Protein AF-A0A520K3Q3-F1 (afdb_monomer)

pLDDT: mean 90.93, std 5.35, range [65.38, 97.62]

Foldseek 3Di:
DDDDDDDDDDDDDDDFDFDPCCVVVVLVPDDDDDPVCVVVSGGDPVVSVVVVVVCCVVPVVVVVVVNVVD

Secondary structure (DSSP, 8-state):
-PPP----------PPPBPTTTTTTTGGG-----GGGHHHHHB-HHHHHHHHHHHIIIIIHHHHHHHHT-

Sequence (70 aa):
MVKKSICLAFEVHQPFRLKKDFFWTKQMFRRGLKSTDLFDYYFSEADNREVFEKVARKCYCPTNELIRRL

Nearest PDB structures (foldseek):
  7b5q-assembly1_H  TM=2.613E-01  e=4.894E+00  Homo sapiens

Solvent-accessible surface area (backbone atoms only — not comparable to full-atom values): 4659 Å² total; per-residue (Å²): 134,85,85,84,85,87,86,88,85,83,88,87,85,80,84,85,39,63,38,91,51,41,73,81,72,51,50,87,73,70,76,90,72,55,82,87,49,48,62,71,67,51,34,30,67,66,66,35,49,55,51,48,54,53,45,36,67,70,44,52,52,55,51,51,57,52,60,74,72,108

Mean predicted aligned error: 5.09 Å

Radius of gyration: 19.8 Å; Cα contacts (8 Å, |Δi|>4): 26; chains: 1; bounding box: 47×22×55 Å

Structure (mmCIF, N/CA/C/O backbone):
data_AF-A0A520K3Q3-F1
#
_entry.id   AF-A0A520K3Q3-F1
#
loop_
_atom_site.group_PDB
_atom_site.id
_atom_site.type_symbol
_atom_site.label_atom_id
_atom_site.label_alt_id
_atom_site.label_comp_id
_atom_site.label_asym_id
_atom_site.label_entity_id
_atom_site.label_seq_id
_atom_site.pdbx_PDB_ins_code
_atom_site.Cartn_x
_atom_site.Cartn_y
_atom_site.Cartn_z
_atom_site.occupancy
_atom_site.B_iso_or_equiv
_atom_site.auth_seq_id
_atom_site.auth_comp_id
_atom_site.auth_asym_id
_atom_site.auth_atom_id
_atom_site.pdbx_PDB_model_num
ATOM 1 N N . MET A 1 1 ? -35.673 -8.750 27.995 1.00 65.38 1 MET A N 1
ATOM 2 C CA . MET A 1 1 ? -34.766 -7.679 27.518 1.00 65.38 1 MET A CA 1
ATOM 3 C C . MET A 1 1 ? -33.921 -8.241 26.381 1.00 65.38 1 MET A C 1
ATOM 5 O O . MET A 1 1 ? -33.292 -9.269 26.591 1.00 65.38 1 MET A O 1
ATOM 9 N N . VAL A 1 2 ? -33.941 -7.641 25.187 1.00 78.50 2 VAL A N 1
ATOM 10 C CA . VAL A 1 2 ? -33.134 -8.110 24.041 1.00 78.50 2 VAL A CA 1
ATOM 11 C C . VAL A 1 2 ? -31.700 -7.599 24.200 1.00 78.50 2 VAL A C 1
ATOM 13 O O . VAL A 1 2 ? -31.496 -6.393 24.346 1.00 78.50 2 VAL A O 1
ATOM 16 N N . LYS A 1 3 ? -30.709 -8.498 24.189 1.00 80.50 3 LYS A N 1
ATOM 17 C CA . LYS A 1 3 ? -29.290 -8.115 24.147 1.00 80.50 3 LYS A CA 1
ATOM 18 C C . LYS A 1 3 ? -28.964 -7.559 22.762 1.00 80.50 3 LYS A C 1
ATOM 20 O O . LYS A 1 3 ? -29.230 -8.213 21.759 1.00 80.50 3 LYS A O 1
ATOM 25 N N . LYS A 1 4 ? -28.386 -6.360 22.720 1.00 87.88 4 LYS A N 1
ATOM 26 C CA . LYS A 1 4 ? -27.809 -5.777 21.504 1.00 87.88 4 LYS A CA 1
ATOM 27 C C . LYS A 1 4 ? -26.335 -6.173 21.421 1.00 87.88 4 LYS A C 1
ATOM 29 O O . LYS A 1 4 ? -25.660 -6.195 22.448 1.00 87.88 4 LYS A O 1
ATOM 34 N N . SER A 1 5 ? -25.859 -6.453 20.213 1.00 90.69 5 SER A N 1
ATOM 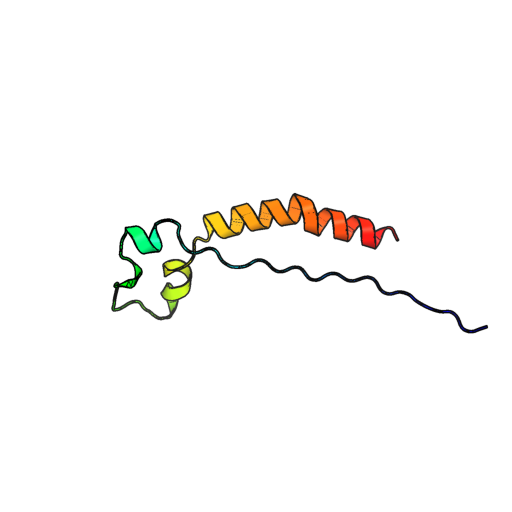35 C CA . SER A 1 5 ? -24.464 -6.803 19.930 1.00 90.69 5 SER A CA 1
ATOM 36 C C . SER A 1 5 ? -23.843 -5.772 18.995 1.00 90.69 5 SER A C 1
ATOM 38 O O . SER A 1 5 ? -24.537 -5.198 18.157 1.00 90.69 5 SER A O 1
ATOM 40 N N . ILE A 1 6 ? -22.538 -5.548 19.141 1.00 89.62 6 ILE A N 1
ATOM 41 C CA . ILE A 1 6 ? -21.739 -4.671 18.279 1.00 89.62 6 ILE A CA 1
ATOM 42 C C . ILE A 1 6 ? -20.643 -5.530 17.645 1.00 89.62 6 ILE A C 1
ATOM 44 O O . ILE A 1 6 ? -20.018 -6.333 18.333 1.00 89.62 6 ILE A O 1
ATO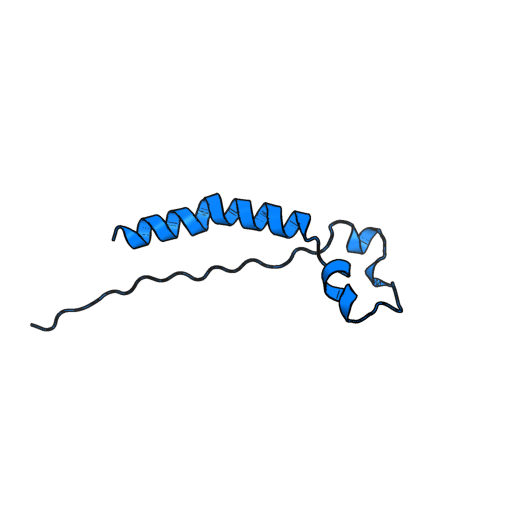M 48 N N . CYS A 1 7 ? -20.428 -5.372 16.339 1.00 90.00 7 CYS A N 1
ATOM 49 C CA . CYS A 1 7 ? -19.335 -5.999 15.602 1.00 90.00 7 CYS A CA 1
ATOM 50 C C . CYS A 1 7 ? -18.450 -4.895 15.021 1.00 90.00 7 CYS A C 1
ATOM 52 O O . CYS A 1 7 ? -18.954 -3.985 14.364 1.00 90.00 7 CYS A O 1
ATOM 54 N N . LEU A 1 8 ? -17.148 -4.963 15.293 1.00 89.44 8 LEU A N 1
ATOM 55 C CA . LEU A 1 8 ? -16.164 -3.999 14.813 1.00 89.44 8 LEU A CA 1
ATOM 56 C C . LEU A 1 8 ? -15.316 -4.652 13.721 1.00 89.44 8 LEU A C 1
ATOM 58 O O . LEU A 1 8 ? -14.743 -5.718 13.931 1.00 89.44 8 LEU A O 1
ATOM 62 N N . ALA A 1 9 ? -15.219 -3.991 12.573 1.00 86.12 9 ALA A N 1
ATOM 63 C CA . ALA A 1 9 ? -14.365 -4.384 11.461 1.00 86.12 9 ALA A CA 1
ATOM 64 C C . ALA A 1 9 ? -13.807 -3.127 10.784 1.00 86.12 9 ALA A C 1
ATOM 66 O O . ALA A 1 9 ? -14.427 -2.064 10.836 1.00 86.12 9 ALA A O 1
ATOM 67 N N . PHE A 1 10 ? -12.647 -3.244 10.142 1.00 87.88 10 PHE A N 1
ATOM 68 C CA . PHE A 1 10 ? -12.097 -2.193 9.290 1.00 87.88 10 PHE A CA 1
ATOM 69 C C . PHE A 1 10 ? -11.437 -2.811 8.060 1.00 87.88 10 PHE A C 1
ATOM 71 O O . PHE A 1 10 ? -10.875 -3.904 8.119 1.00 87.88 10 PHE A O 1
ATOM 78 N N . GLU A 1 11 ? -11.532 -2.107 6.940 1.00 89.62 11 GLU A N 1
ATOM 79 C CA . GLU A 1 11 ? -10.989 -2.540 5.660 1.00 89.62 11 GLU A CA 1
ATOM 80 C C . GLU A 1 11 ? -9.569 -1.999 5.472 1.00 89.62 11 GLU A C 1
ATOM 82 O O . GLU A 1 11 ? -9.286 -0.830 5.748 1.00 89.62 11 GLU A O 1
ATOM 87 N N . VAL A 1 12 ? -8.668 -2.852 4.985 1.00 90.31 12 VAL A N 1
ATOM 88 C CA . VAL A 1 12 ? -7.296 -2.470 4.647 1.00 90.31 12 VAL A CA 1
ATOM 89 C C . VAL A 1 12 ? -7.105 -2.531 3.137 1.00 90.31 12 VAL A C 1
ATOM 91 O O . VAL A 1 12 ? -7.214 -3.589 2.527 1.00 90.31 12 VAL A O 1
ATOM 94 N N . HIS A 1 13 ? -6.786 -1.388 2.533 1.00 89.62 13 HIS A N 1
ATOM 95 C CA . HIS A 1 13 ? -6.468 -1.293 1.111 1.00 89.62 13 HIS A CA 1
ATOM 96 C C . HIS A 1 13 ? -5.088 -0.654 0.914 1.00 89.62 13 HIS A C 1
ATOM 98 O O . HIS A 1 13 ? -4.794 0.401 1.483 1.00 89.62 13 HIS A O 1
ATOM 104 N N . GLN A 1 14 ? -4.239 -1.292 0.101 1.00 89.56 14 GLN A N 1
ATOM 105 C CA . GLN A 1 14 ? -2.959 -0.743 -0.354 1.00 89.56 14 GLN A CA 1
ATOM 106 C C . GLN A 1 14 ? -2.864 -0.829 -1.878 1.00 89.56 14 GLN A C 1
ATOM 108 O O . GLN A 1 14 ? -2.900 -1.937 -2.414 1.00 89.56 14 GLN A O 1
ATOM 113 N N . PRO A 1 15 ? -2.695 0.305 -2.579 1.00 93.69 15 PRO A N 1
ATOM 114 C CA . PRO A 1 15 ? -2.489 0.293 -4.016 1.00 93.69 15 PRO A CA 1
ATOM 115 C C . PRO A 1 15 ? -1.055 -0.111 -4.368 1.00 93.69 15 PRO A C 1
ATOM 117 O O . PRO A 1 15 ? -0.106 0.192 -3.634 1.00 93.69 15 PRO A O 1
ATOM 120 N N . PHE A 1 16 ? -0.899 -0.719 -5.544 1.00 95.38 16 PHE A N 1
ATOM 121 C CA . PHE A 1 16 ? 0.411 -0.960 -6.134 1.00 95.38 16 PHE A CA 1
ATOM 122 C C . PHE A 1 16 ? 1.008 0.331 -6.701 1.00 95.38 16 PHE A C 1
ATOM 124 O O . PHE A 1 16 ? 0.340 1.130 -7.358 1.00 95.38 16 PHE A O 1
ATOM 131 N N . ARG A 1 17 ? 2.297 0.530 -6.444 1.00 93.62 17 ARG A N 1
ATOM 132 C CA . ARG A 1 17 ? 3.085 1.694 -6.838 1.00 93.62 17 ARG A CA 1
ATOM 133 C C . ARG A 1 17 ? 3.803 1.425 -8.145 1.00 93.62 17 ARG A C 1
ATOM 135 O O . ARG A 1 17 ? 4.563 0.461 -8.264 1.00 93.62 17 ARG A O 1
ATOM 142 N N . LEU A 1 18 ? 3.545 2.296 -9.116 1.00 94.00 18 LEU A N 1
ATOM 143 C CA . LEU A 1 18 ? 4.303 2.338 -10.358 1.00 94.00 18 LEU A CA 1
ATOM 144 C C . LEU A 1 18 ? 5.774 2.620 -10.054 1.00 94.00 18 LEU A C 1
ATOM 146 O O . LEU A 1 18 ? 6.092 3.353 -9.112 1.00 94.00 18 LEU A O 1
ATOM 150 N N . LYS A 1 19 ? 6.669 2.066 -10.871 1.00 93.56 19 LYS A N 1
ATOM 151 C CA . LYS A 1 19 ? 8.094 2.402 -10.793 1.00 93.56 19 LYS A CA 1
ATOM 152 C C . LYS A 1 19 ? 8.281 3.912 -10.957 1.00 93.56 19 LYS A C 1
ATOM 154 O O . LYS A 1 19 ? 7.702 4.524 -11.854 1.00 93.56 19 LYS A O 1
ATOM 159 N N . LYS A 1 20 ? 9.088 4.522 -10.084 1.00 89.50 20 LYS A N 1
ATOM 160 C CA . LYS A 1 20 ? 9.257 5.989 -10.004 1.00 89.50 20 LYS A CA 1
ATOM 161 C C . LYS A 1 20 ? 9.736 6.609 -11.316 1.00 89.50 20 LYS A C 1
ATOM 163 O O . LYS A 1 20 ? 9.377 7.737 -11.642 1.00 89.50 20 LYS A O 1
ATOM 168 N N . ASP A 1 21 ? 10.541 5.871 -12.064 1.00 89.25 21 ASP A N 1
ATOM 169 C CA . ASP A 1 21 ? 11.133 6.302 -13.320 1.00 89.25 21 ASP A CA 1
ATOM 170 C C . ASP A 1 21 ? 10.275 5.952 -14.547 1.00 89.25 21 ASP A C 1
ATOM 172 O O . ASP A 1 21 ? 10.623 6.368 -15.645 1.00 89.25 21 ASP A O 1
ATOM 176 N N . PHE A 1 22 ? 9.150 5.244 -14.381 1.00 89.19 22 PHE A N 1
ATOM 177 C CA . PHE A 1 22 ? 8.376 4.640 -15.474 1.00 89.19 22 PHE A CA 1
ATOM 178 C C . PHE A 1 22 ? 8.053 5.612 -16.623 1.00 89.19 22 PHE A C 1
ATOM 180 O O . PHE A 1 22 ? 8.188 5.275 -17.803 1.00 89.19 22 PHE A O 1
ATOM 187 N N . PHE A 1 23 ? 7.668 6.846 -16.291 1.00 86.69 23 PHE A N 1
ATOM 188 C CA . PHE A 1 23 ? 7.382 7.887 -17.282 1.00 86.69 23 PHE A CA 1
ATOM 189 C C . PHE A 1 23 ? 8.656 8.522 -17.853 1.00 86.69 23 PHE A C 1
ATOM 191 O O . PHE A 1 23 ? 8.754 8.754 -19.058 1.00 86.69 23 PHE A O 1
ATOM 198 N N . TRP A 1 24 ? 9.650 8.769 -17.000 1.00 87.81 24 TRP A N 1
ATOM 199 C CA . TRP A 1 24 ? 10.882 9.479 -17.347 1.00 87.81 24 TRP A CA 1
ATOM 200 C C . TRP A 1 24 ? 11.806 8.647 -18.239 1.00 87.81 24 TRP A C 1
ATOM 202 O O . TRP A 1 24 ? 12.451 9.188 -19.134 1.00 87.81 24 TRP A O 1
ATOM 212 N N . THR A 1 25 ? 11.808 7.324 -18.067 1.00 86.69 25 THR A N 1
ATOM 213 C CA . THR A 1 25 ? 12.559 6.382 -18.909 1.00 86.69 25 THR A CA 1
ATOM 214 C C . THR A 1 25 ? 11.779 5.927 -20.143 1.00 86.69 25 THR A C 1
ATOM 216 O O 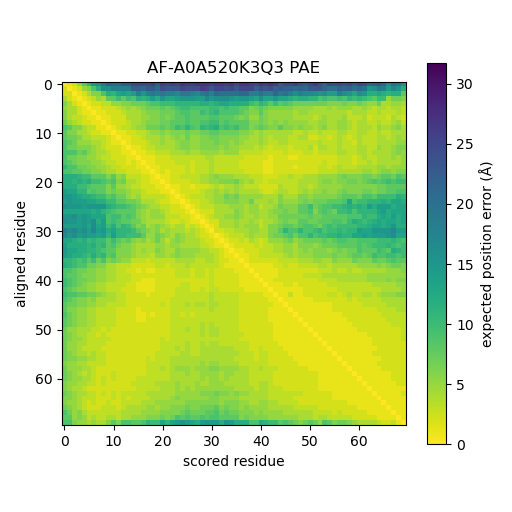. THR A 1 25 ? 12.228 5.030 -20.855 1.00 86.69 25 THR A O 1
ATOM 219 N N . LYS A 1 26 ? 10.626 6.554 -20.443 1.00 83.81 26 LYS A N 1
ATOM 220 C CA . LYS A 1 26 ? 9.773 6.241 -21.608 1.00 83.81 26 LYS A CA 1
ATOM 221 C C . LYS A 1 26 ? 9.362 4.763 -21.677 1.00 83.81 26 LYS A C 1
ATOM 223 O O . LYS A 1 26 ? 9.027 4.259 -22.751 1.00 83.81 26 LYS A O 1
ATOM 228 N N . GLN A 1 27 ? 9.334 4.079 -20.530 1.00 83.19 27 GLN A N 1
ATOM 229 C CA . GLN A 1 27 ? 8.983 2.664 -20.444 1.00 83.19 27 GLN A CA 1
ATOM 230 C C . GLN A 1 27 ? 7.572 2.413 -20.996 1.00 83.19 27 GLN A C 1
ATOM 232 O O . GLN A 1 27 ? 7.367 1.474 -21.750 1.00 83.19 27 GLN A O 1
ATOM 237 N N . MET A 1 28 ? 6.628 3.337 -20.820 1.00 80.56 28 MET A N 1
ATOM 238 C CA . MET A 1 28 ? 5.278 3.228 -21.399 1.00 80.56 28 MET A CA 1
ATOM 239 C C . MET A 1 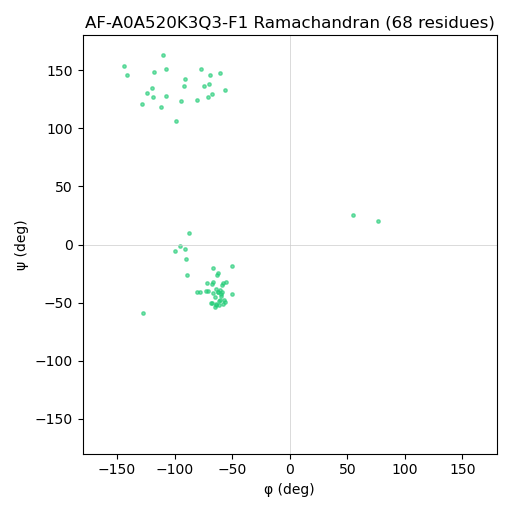28 ? 5.193 2.911 -22.911 1.00 80.56 28 MET A C 1
ATOM 241 O O . MET A 1 28 ? 4.149 2.455 -23.367 1.00 80.56 28 MET A O 1
ATOM 245 N N . PHE A 1 29 ? 6.260 3.120 -23.694 1.00 86.31 29 PHE A N 1
ATOM 246 C CA . PHE A 1 29 ? 6.300 2.797 -25.125 1.00 86.31 29 PHE A CA 1
ATOM 247 C C . PHE A 1 29 ? 6.906 1.425 -25.468 1.00 86.31 29 PHE A C 1
ATOM 249 O O . PHE A 1 29 ? 6.966 1.070 -26.649 1.00 86.31 29 PHE A O 1
ATOM 256 N N . ARG A 1 30 ? 7.370 0.642 -24.485 1.00 84.88 30 ARG A N 1
ATOM 257 C CA . ARG A 1 30 ? 7.976 -0.674 -24.731 1.00 84.88 30 ARG A CA 1
ATOM 258 C C . ARG A 1 30 ? 6.929 -1.657 -25.258 1.00 84.88 30 ARG A C 1
ATOM 260 O O . ARG A 1 30 ? 5.866 -1.831 -24.672 1.00 84.88 30 ARG A O 1
ATOM 267 N N . ARG A 1 31 ? 7.254 -2.324 -26.366 1.00 85.75 31 ARG A N 1
ATOM 268 C CA . ARG A 1 31 ? 6.405 -3.333 -27.022 1.00 85.75 31 ARG A CA 1
ATOM 269 C C . ARG A 1 31 ? 7.000 -4.733 -26.873 1.00 85.75 31 ARG A C 1
ATOM 271 O O . ARG A 1 31 ? 8.183 -4.873 -26.576 1.00 85.75 31 ARG A O 1
ATOM 278 N N . GLY A 1 32 ? 6.180 -5.758 -27.112 1.00 87.31 32 GLY A N 1
ATOM 279 C CA . GLY A 1 32 ? 6.621 -7.159 -27.133 1.00 87.31 32 GLY A CA 1
ATOM 280 C C . GLY A 1 32 ? 6.848 -7.783 -25.753 1.00 87.31 32 GLY A C 1
ATOM 281 O O . GLY A 1 32 ? 7.569 -8.770 -25.647 1.00 87.31 32 GLY A O 1
ATOM 282 N N . LEU A 1 33 ? 6.263 -7.211 -24.698 1.00 88.50 33 LEU A N 1
ATOM 283 C CA . LEU A 1 33 ? 6.281 -7.813 -23.366 1.00 88.50 33 LEU A CA 1
ATOM 284 C C . LEU A 1 33 ? 5.392 -9.056 -23.340 1.00 88.50 33 LEU A C 1
ATOM 286 O O . LEU A 1 33 ? 4.287 -9.048 -23.889 1.00 88.50 33 LEU A O 1
ATOM 290 N N . LYS A 1 34 ? 5.865 -10.112 -22.678 1.00 92.31 34 LYS A N 1
ATOM 291 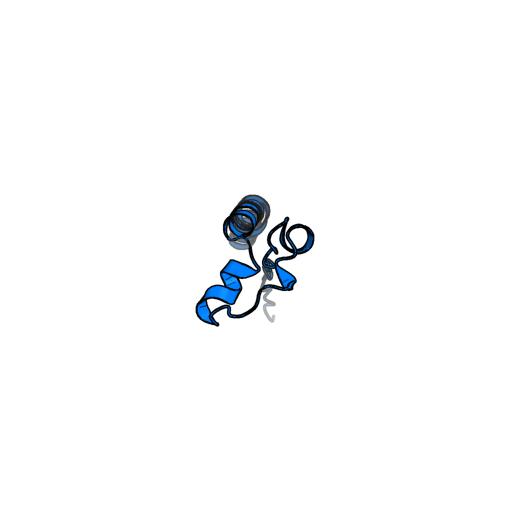C CA . LYS A 1 34 ? 5.022 -11.267 -22.375 1.00 92.31 34 LYS A CA 1
ATOM 292 C C . LYS A 1 34 ? 3.989 -10.853 -21.334 1.00 92.31 34 LYS A C 1
ATOM 294 O O . LYS A 1 34 ? 4.284 -10.058 -20.444 1.00 92.31 34 LYS A O 1
ATOM 299 N N . SER A 1 35 ? 2.790 -11.423 -21.419 1.00 87.25 35 SER A N 1
ATOM 300 C CA . SER A 1 35 ? 1.721 -11.178 -20.443 1.00 87.25 35 SER A CA 1
ATOM 301 C C . SER A 1 35 ? 2.155 -11.488 -19.006 1.00 87.25 35 SER A C 1
ATOM 303 O O . SER A 1 35 ? 1.733 -10.798 -18.084 1.00 87.25 35 SER A O 1
ATOM 305 N N . THR A 1 36 ? 3.043 -12.470 -18.832 1.00 93.19 36 THR A N 1
ATOM 306 C CA . THR A 1 36 ? 3.622 -12.872 -17.542 1.00 93.19 36 THR A CA 1
ATOM 307 C C . THR A 1 36 ? 4.457 -11.785 -16.878 1.00 93.19 36 THR A C 1
ATOM 309 O O . THR A 1 36 ? 4.546 -11.760 -15.658 1.00 93.19 36 THR A O 1
ATOM 312 N N . ASP A 1 37 ? 5.031 -10.870 -17.659 1.00 91.75 37 ASP A N 1
ATOM 313 C CA . ASP A 1 37 ? 6.021 -9.911 -17.166 1.00 91.75 37 ASP A CA 1
ATOM 314 C C . ASP A 1 37 ? 5.389 -8.535 -16.897 1.00 91.75 37 ASP A C 1
ATOM 316 O O . ASP A 1 37 ? 6.053 -7.627 -16.400 1.00 91.75 37 ASP A O 1
ATOM 320 N N . LEU A 1 38 ? 4.106 -8.349 -17.242 1.00 91.38 38 LEU A N 1
ATOM 321 C CA . LEU A 1 38 ? 3.442 -7.042 -17.209 1.00 91.38 38 LEU A CA 1
ATOM 322 C C . LEU A 1 38 ? 3.393 -6.446 -15.802 1.00 91.38 38 LEU A C 1
ATOM 324 O O . LEU A 1 38 ? 3.611 -5.249 -15.644 1.00 91.38 38 LEU A O 1
ATOM 328 N N . PHE A 1 39 ? 3.126 -7.248 -14.775 1.00 92.88 39 PHE A N 1
ATOM 329 C CA . PHE A 1 39 ? 2.989 -6.711 -13.423 1.00 92.88 39 PHE A CA 1
ATOM 330 C C . PHE A 1 39 ? 4.309 -6.114 -12.918 1.00 92.88 39 PHE A C 1
ATOM 332 O O . PHE A 1 39 ? 4.372 -4.928 -12.588 1.00 92.88 39 PHE A O 1
ATOM 339 N N . ASP A 1 40 ? 5.382 -6.902 -12.971 1.00 92.31 40 ASP A N 1
ATOM 340 C CA . ASP A 1 40 ? 6.729 -6.470 -12.586 1.00 92.31 40 ASP A CA 1
ATOM 341 C C . ASP A 1 40 ? 7.284 -5.403 -13.523 1.00 92.31 40 ASP A C 1
ATOM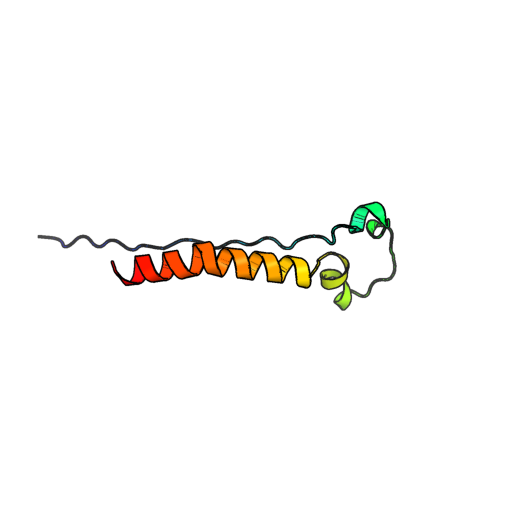 343 O O . ASP A 1 40 ? 8.206 -4.670 -13.169 1.00 92.31 40 ASP A O 1
ATOM 347 N N . TYR A 1 41 ? 6.743 -5.296 -14.734 1.00 92.62 41 TYR A N 1
ATOM 348 C CA . TYR A 1 41 ? 7.084 -4.230 -15.653 1.00 92.62 41 TYR A CA 1
ATOM 349 C C . TYR A 1 41 ? 6.604 -2.863 -15.148 1.00 92.62 41 TYR A C 1
ATOM 351 O O . TYR A 1 41 ? 7.407 -1.927 -15.086 1.00 92.62 41 TYR A O 1
ATOM 359 N N . TYR A 1 42 ? 5.332 -2.761 -14.754 1.00 92.88 42 TYR A N 1
ATOM 360 C CA . TYR A 1 42 ? 4.718 -1.508 -14.304 1.00 92.88 42 TYR A CA 1
ATOM 361 C C . TYR A 1 42 ? 5.055 -1.160 -12.853 1.00 92.88 42 TYR A C 1
ATOM 363 O O . TYR A 1 42 ? 5.300 0.009 -12.539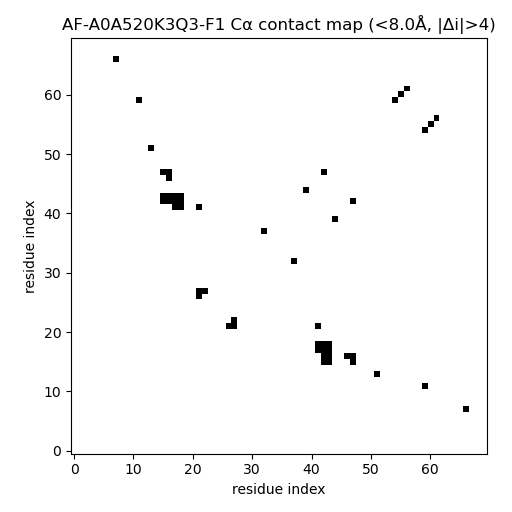 1.00 92.88 42 TYR A O 1
ATOM 371 N N . PHE A 1 43 ? 5.058 -2.150 -11.962 1.00 95.19 43 PHE A N 1
ATOM 372 C CA . PHE A 1 43 ? 5.067 -1.924 -10.521 1.00 95.19 43 PHE A CA 1
ATOM 373 C C . PHE A 1 43 ? 6.417 -2.248 -9.879 1.00 95.19 43 PHE A C 1
ATOM 375 O O . PHE A 1 43 ? 7.187 -3.078 -10.357 1.00 95.19 43 PHE A O 1
ATOM 382 N N . SER A 1 44 ? 6.715 -1.556 -8.782 1.00 94.62 44 SER A N 1
ATOM 383 C CA . SER A 1 44 ? 7.930 -1.761 -7.991 1.00 94.62 44 SER A CA 1
ATOM 384 C C . SER A 1 44 ? 7.624 -2.638 -6.781 1.00 94.62 44 SER A C 1
ATOM 386 O O . SER A 1 44 ? 6.993 -2.178 -5.831 1.00 94.62 44 SER A O 1
ATOM 388 N N . GLU A 1 45 ? 8.054 -3.902 -6.796 1.00 94.75 45 GLU A N 1
ATOM 389 C CA . GLU A 1 45 ? 7.879 -4.819 -5.656 1.00 94.75 45 GLU A CA 1
ATOM 390 C C . GLU A 1 45 ? 8.554 -4.271 -4.387 1.00 94.75 45 GLU A C 1
ATOM 392 O O . GLU A 1 45 ? 7.928 -4.239 -3.329 1.00 94.75 45 GLU A O 1
ATOM 397 N N . ALA A 1 46 ? 9.751 -3.690 -4.520 1.00 95.19 46 ALA A N 1
ATOM 398 C CA . ALA A 1 46 ? 10.475 -3.062 -3.416 1.00 95.19 46 ALA A CA 1
ATOM 399 C C . ALA A 1 46 ? 9.712 -1.876 -2.789 1.00 95.19 46 ALA A C 1
ATOM 401 O O . ALA A 1 46 ? 9.483 -1.870 -1.578 1.00 95.19 46 ALA A O 1
ATOM 402 N N . ASP A 1 47 ? 9.258 -0.900 -3.592 1.00 95.50 47 ASP A N 1
ATOM 403 C CA . ASP A 1 47 ? 8.498 0.253 -3.067 1.00 95.50 47 ASP A CA 1
ATOM 404 C C . ASP A 1 47 ? 7.127 -0.185 -2.514 1.00 95.50 47 ASP A C 1
ATOM 406 O O . ASP A 1 47 ? 6.583 0.411 -1.576 1.00 95.50 47 ASP A O 1
ATOM 410 N N . ASN A 1 48 ? 6.525 -1.222 -3.103 1.00 96.06 48 ASN A N 1
ATOM 411 C CA . ASN A 1 48 ? 5.275 -1.793 -2.615 1.00 96.06 48 ASN A CA 1
ATOM 412 C C . ASN A 1 48 ? 5.446 -2.402 -1.233 1.00 96.06 48 ASN A C 1
ATOM 414 O O . ASN A 1 48 ? 4.682 -2.047 -0.328 1.00 96.06 48 ASN A O 1
ATOM 418 N N . ARG A 1 49 ? 6.460 -3.252 -1.079 1.00 95.88 49 ARG A N 1
ATOM 419 C CA . ARG A 1 49 ? 6.791 -3.937 0.163 1.00 95.88 49 ARG A CA 1
ATOM 420 C C . ARG A 1 49 ? 7.144 -2.958 1.273 1.00 95.88 49 ARG A C 1
ATOM 422 O O . ARG A 1 49 ? 6.556 -3.044 2.348 1.00 95.88 49 ARG A O 1
ATOM 429 N N . GLU A 1 50 ? 8.022 -1.992 1.007 1.00 96.88 50 GLU A N 1
ATOM 430 C CA . GLU A 1 50 ? 8.457 -1.015 2.013 1.00 96.88 50 GLU A CA 1
ATOM 431 C C . GLU A 1 50 ? 7.263 -0.265 2.623 1.00 96.88 50 GLU A C 1
ATOM 433 O O . GLU A 1 50 ? 7.107 -0.170 3.846 1.00 96.88 50 GLU A O 1
ATOM 438 N N . VAL A 1 51 ? 6.377 0.252 1.769 1.00 95.94 51 VAL A N 1
ATOM 439 C CA . VAL A 1 51 ? 5.205 1.003 2.226 1.00 95.94 51 VAL A CA 1
ATOM 440 C C . VAL A 1 51 ? 4.181 0.080 2.885 1.00 95.94 51 VAL A C 1
ATOM 442 O O . VAL A 1 51 ? 3.620 0.461 3.914 1.00 95.94 51 VAL A O 1
ATOM 445 N N . PHE A 1 52 ? 3.955 -1.123 2.351 1.00 96.12 52 PHE A N 1
ATOM 446 C CA . PHE A 1 52 ? 3.052 -2.098 2.962 1.00 96.12 52 PHE A CA 1
ATOM 447 C C . PHE A 1 52 ? 3.495 -2.442 4.389 1.00 96.12 52 PHE A C 1
ATOM 449 O O . PHE A 1 52 ? 2.709 -2.294 5.324 1.00 96.12 52 PHE A O 1
ATOM 456 N N . GLU A 1 53 ? 4.764 -2.801 4.585 1.00 97.00 53 GLU A N 1
ATOM 457 C CA . GLU A 1 53 ? 5.322 -3.134 5.900 1.00 97.00 53 GLU A CA 1
ATOM 458 C C . GLU A 1 53 ? 5.263 -1.937 6.861 1.00 97.00 53 GLU A C 1
ATOM 460 O O . GLU A 1 53 ? 4.896 -2.077 8.034 1.00 97.00 53 GLU A O 1
ATOM 465 N N . LYS A 1 54 ? 5.563 -0.728 6.368 1.00 97.62 54 LYS A N 1
ATOM 466 C CA . LYS A 1 54 ? 5.465 0.508 7.156 1.00 97.62 54 LYS A CA 1
ATOM 467 C C . LYS A 1 54 ? 4.040 0.754 7.651 1.00 97.62 54 LYS A C 1
ATOM 469 O O . LYS A 1 54 ? 3.871 1.080 8.828 1.00 97.62 54 LYS A O 1
ATOM 474 N N . VAL A 1 55 ? 3.039 0.641 6.778 1.00 96.56 55 VAL A N 1
ATOM 475 C CA . VAL A 1 55 ? 1.632 0.889 7.132 1.00 96.56 55 VAL A CA 1
ATOM 476 C C . VAL A 1 55 ? 1.086 -0.240 8.001 1.00 96.56 55 VAL A C 1
ATOM 478 O O . VAL A 1 55 ? 0.421 0.040 8.995 1.00 96.56 55 VAL A O 1
ATOM 481 N N . ALA A 1 56 ? 1.434 -1.496 7.722 1.00 96.25 56 ALA A N 1
ATOM 482 C CA . ALA A 1 56 ? 1.049 -2.627 8.559 1.00 96.25 56 ALA A CA 1
ATOM 483 C C . ALA A 1 56 ? 1.532 -2.451 10.003 1.00 96.25 56 ALA A C 1
ATOM 485 O O . ALA A 1 56 ? 0.737 -2.541 10.940 1.00 96.25 56 ALA A O 1
ATOM 486 N N . ARG A 1 57 ? 2.808 -2.090 10.182 1.00 97.56 57 ARG A N 1
ATOM 487 C CA . ARG A 1 57 ? 3.402 -1.851 11.504 1.00 97.56 57 ARG A CA 1
ATOM 488 C C . ARG A 1 57 ? 2.774 -0.666 12.238 1.00 97.56 57 ARG A C 1
ATOM 490 O O . ARG A 1 57 ? 2.648 -0.715 13.456 1.00 97.56 57 ARG A O 1
ATOM 497 N N . LYS A 1 58 ? 2.431 0.411 11.526 1.00 96.94 58 LYS A N 1
ATOM 498 C CA . LYS A 1 58 ? 1.926 1.650 12.143 1.00 96.94 58 LYS A CA 1
ATOM 499 C C . LYS A 1 58 ? 0.410 1.688 12.328 1.00 96.94 58 LYS A C 1
ATOM 501 O O . LYS A 1 58 ? -0.053 2.413 13.200 1.00 96.94 58 LYS A O 1
ATOM 506 N N . CYS A 1 59 ? -0.346 0.962 11.511 1.00 94.88 59 CYS A N 1
ATOM 507 C CA . CYS A 1 59 ? -1.799 1.098 11.426 1.00 94.88 59 CYS A CA 1
ATOM 508 C C . CYS A 1 59 ? -2.501 -0.252 11.593 1.00 94.88 59 CYS A C 1
ATOM 510 O O . CYS A 1 59 ? -3.260 -0.422 12.537 1.00 94.88 59 CYS A O 1
ATOM 512 N N . TYR A 1 60 ? -2.221 -1.237 10.734 1.00 94.56 60 TYR A N 1
ATOM 513 C CA . TYR A 1 60 ? -3.024 -2.470 10.694 1.00 94.56 60 TYR A CA 1
ATOM 514 C C . TYR A 1 60 ? -2.845 -3.334 11.944 1.00 94.56 60 TYR A C 1
ATOM 516 O O . TYR A 1 60 ? -3.830 -3.704 12.583 1.00 94.56 60 TYR A O 1
ATOM 524 N N . CYS A 1 61 ? -1.598 -3.620 12.332 1.00 94.31 61 CYS A N 1
ATOM 525 C CA . CYS A 1 61 ? -1.324 -4.435 13.514 1.00 94.31 61 CYS A CA 1
ATOM 526 C C . CYS A 1 61 ? -1.789 -3.747 14.812 1.00 94.31 61 CYS A C 1
ATOM 528 O O . CYS A 1 61 ? -2.465 -4.406 15.603 1.00 94.31 61 CYS A O 1
ATOM 530 N N . PRO A 1 62 ? -1.517 -2.442 15.036 1.00 95.75 62 PRO A N 1
ATOM 531 C CA . PRO A 1 62 ? -2.041 -1.738 16.206 1.00 95.75 62 PRO A CA 1
ATOM 532 C C . PRO A 1 62 ? -3.572 -1.718 16.287 1.00 95.75 62 PRO A C 1
ATOM 534 O O . PRO A 1 62 ? -4.118 -1.959 17.362 1.00 95.75 62 PRO A O 1
ATOM 537 N N . THR A 1 63 ? -4.278 -1.476 15.177 1.00 94.75 63 THR A N 1
ATOM 538 C CA . THR A 1 63 ? -5.750 -1.469 15.173 1.00 94.75 63 THR A CA 1
ATOM 539 C C . THR A 1 63 ? -6.322 -2.858 15.447 1.00 94.75 63 THR A C 1
ATOM 541 O O . THR A 1 63 ? -7.253 -2.975 16.241 1.00 94.75 63 THR A O 1
ATOM 544 N N . ASN A 1 64 ? -5.744 -3.915 14.866 1.00 92.38 64 ASN A N 1
ATOM 545 C CA . ASN A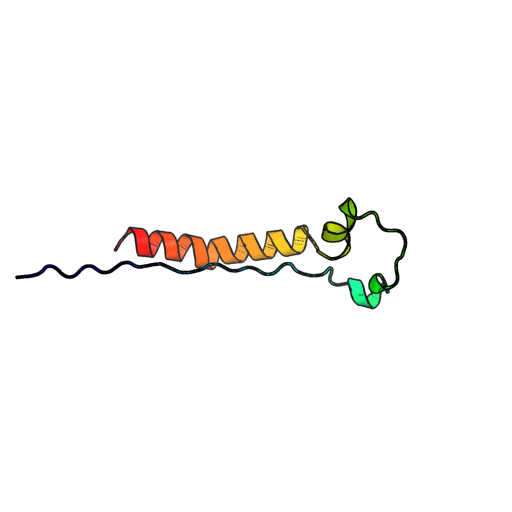 1 64 ? -6.153 -5.290 15.166 1.00 92.38 64 ASN A CA 1
ATOM 546 C C . ASN A 1 64 ? -5.977 -5.622 16.651 1.00 92.38 64 ASN A C 1
ATOM 548 O O . ASN A 1 64 ? -6.883 -6.184 17.262 1.00 92.38 64 ASN A O 1
ATOM 552 N N . GLU A 1 65 ? -4.844 -5.248 17.250 1.00 94.31 65 GLU A N 1
ATOM 553 C CA . GLU A 1 65 ? -4.602 -5.501 18.673 1.00 94.31 65 GLU A CA 1
ATOM 554 C C . GLU A 1 65 ? -5.540 -4.687 19.574 1.00 94.31 65 GLU A C 1
ATOM 556 O O . GLU A 1 65 ? -5.965 -5.186 20.614 1.00 94.31 65 GLU A O 1
ATOM 561 N N . LEU A 1 66 ? -5.908 -3.466 19.174 1.00 94.44 66 LEU A N 1
ATOM 562 C CA . LEU A 1 66 ? -6.915 -2.676 19.878 1.00 94.44 66 LEU A CA 1
ATOM 563 C C . LEU A 1 66 ? -8.287 -3.354 19.824 1.00 94.44 66 LEU A C 1
ATOM 565 O O . LEU A 1 66 ? -8.888 -3.564 20.871 1.00 94.44 66 LEU A O 1
ATOM 569 N N . ILE A 1 67 ? -8.759 -3.730 18.632 1.00 92.44 67 ILE A N 1
ATOM 570 C CA . ILE A 1 67 ? -10.070 -4.374 18.454 1.00 92.44 67 ILE A CA 1
ATOM 571 C C . ILE A 1 67 ? -10.138 -5.699 19.216 1.00 92.44 67 ILE A C 1
ATOM 573 O O . ILE A 1 67 ? -11.151 -5.984 19.839 1.00 92.44 67 ILE A O 1
ATOM 577 N N . ARG A 1 68 ? -9.053 -6.482 19.232 1.00 89.81 68 ARG A N 1
ATOM 578 C CA . ARG A 1 68 ? -8.973 -7.755 19.968 1.00 89.81 68 ARG A CA 1
ATOM 579 C C . ARG A 1 68 ? -9.134 -7.595 21.489 1.00 89.81 68 ARG A C 1
ATOM 581 O O . ARG A 1 68 ? -9.452 -8.567 22.168 1.00 89.81 68 ARG A O 1
ATOM 588 N N . ARG A 1 69 ? -8.833 -6.415 22.039 1.00 92.06 69 ARG A N 1
ATOM 589 C CA . ARG A 1 69 ? -8.922 -6.121 23.482 1.00 92.06 69 ARG A CA 1
ATOM 590 C C . ARG A 1 69 ? -10.290 -5.586 23.914 1.00 92.06 69 ARG A C 1
ATOM 592 O O . ARG A 1 69 ? -10.501 -5.471 25.120 1.00 92.06 69 ARG A O 1
ATOM 599 N N . LEU A 1 70 ? -11.148 -5.211 22.964 1.00 86.00 70 LEU A N 1
ATOM 600 C CA . LEU A 1 70 ? -12.511 -4.729 23.208 1.00 86.00 70 LEU A CA 1
ATOM 601 C C . LEU A 1 70 ? -13.477 -5.9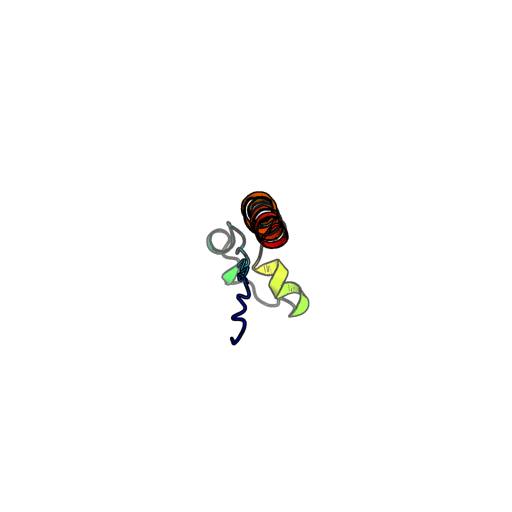05 23.387 1.00 86.00 70 LEU A C 1
ATOM 603 O O . LEU A 1 70 ? -14.401 -5.751 24.215 1.00 86.00 70 LEU A O 1
#